Protein AF-A0A139BV02-F1 (afdb_monomer_lite)

Secondary structure (DSSP, 8-state):
--PPP--SHHHHHHHHHHHHHHHHHHS-BTTB--SSHHHHHHHHHHHHHHHTT--TTS-------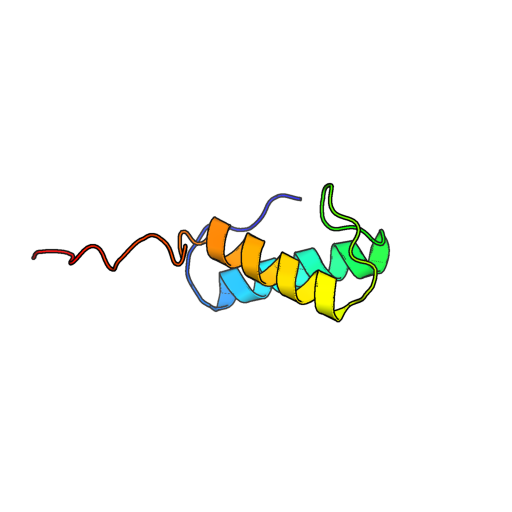

Sequence (65 aa):
MPLKKGASQTVISSNIKALVHEWEEDGSIGSSHPATKQKAVKQAVAISLKKAGKNRNTQPRKREK

Structure (mmCIF, N/CA/C/O backbone):
data_AF-A0A139BV02-F1
#
_entry.id   AF-A0A139BV02-F1
#
loop_
_atom_site.group_PDB
_atom_site.id
_atom_site.type_symbol
_atom_site.label_atom_id
_atom_site.label_alt_id
_atom_site.label_comp_id
_atom_site.label_asym_id
_atom_site.label_entity_id
_atom_site.label_seq_id
_atom_site.pdbx_PDB_ins_code
_atom_site.Cartn_x
_atom_site.Cartn_y
_atom_site.Cartn_z
_atom_site.occupancy
_atom_site.B_iso_or_equiv
_atom_site.auth_seq_id
_atom_site.auth_comp_id
_atom_site.auth_asym_id
_atom_site.auth_atom_id
_atom_site.pdbx_PDB_model_num
ATOM 1 N N . MET A 1 1 ? -6.788 -10.257 -2.150 1.00 61.66 1 MET A N 1
ATOM 2 C CA . MET A 1 1 ? -6.299 -10.729 -0.829 1.00 61.66 1 MET A CA 1
ATOM 3 C C . MET A 1 1 ? -7.177 -10.271 0.346 1.00 61.66 1 MET A C 1
ATOM 5 O O . MET A 1 1 ? -7.768 -9.193 0.263 1.00 61.66 1 MET A O 1
ATOM 9 N N . PRO A 1 2 ? -7.257 -11.033 1.457 1.00 80.69 2 PRO A N 1
ATOM 10 C CA . PRO A 1 2 ? -7.935 -10.599 2.680 1.00 80.69 2 PRO A CA 1
ATOM 11 C C . PRO A 1 2 ? -7.039 -9.684 3.537 1.00 80.69 2 PRO A C 1
ATOM 13 O O . PRO A 1 2 ? -6.048 -10.114 4.117 1.00 80.69 2 PRO A O 1
ATOM 16 N N . LEU A 1 3 ? -7.407 -8.406 3.656 1.00 90.81 3 LEU A N 1
ATOM 17 C CA . LEU A 1 3 ? -6.701 -7.449 4.517 1.00 90.81 3 LEU A CA 1
ATOM 18 C C . LEU A 1 3 ? -7.083 -7.604 5.991 1.00 90.81 3 LEU A C 1
ATOM 20 O O . LEU A 1 3 ? -8.267 -7.756 6.320 1.00 90.81 3 LEU A O 1
ATOM 24 N N . LYS A 1 4 ? -6.093 -7.466 6.882 1.00 92.06 4 LYS A N 1
ATOM 25 C CA . LYS A 1 4 ? -6.297 -7.521 8.334 1.00 92.06 4 LYS A CA 1
ATOM 26 C C . LYS A 1 4 ? -7.229 -6.392 8.781 1.00 92.06 4 LYS A C 1
ATOM 28 O O . LYS A 1 4 ? -7.120 -5.254 8.314 1.00 92.06 4 LYS A O 1
ATOM 33 N N . LYS A 1 5 ? -8.157 -6.716 9.686 1.00 88.56 5 LYS A N 1
ATOM 34 C CA . LYS A 1 5 ? -9.065 -5.752 10.327 1.00 88.56 5 LYS A CA 1
ATOM 35 C C . LYS A 1 5 ? -8.338 -5.032 11.468 1.00 88.56 5 LYS A C 1
ATOM 37 O O . LYS A 1 5 ? -7.508 -5.631 12.142 1.00 88.56 5 LYS A O 1
ATOM 42 N N . GLY A 1 6 ? -8.689 -3.769 11.705 1.00 88.00 6 GLY A N 1
ATOM 43 C CA . GLY A 1 6 ? -8.133 -2.956 12.791 1.00 88.00 6 GLY A CA 1
ATOM 44 C C . GLY A 1 6 ? -7.495 -1.657 12.301 1.00 88.00 6 GLY A C 1
ATOM 45 O O . GLY A 1 6 ? -7.158 -1.516 11.128 1.00 88.00 6 GLY A O 1
ATOM 46 N N . ALA A 1 7 ? -7.356 -0.696 13.218 1.00 89.00 7 ALA A N 1
ATOM 47 C CA . ALA A 1 7 ? -6.889 0.662 12.922 1.00 89.00 7 ALA A CA 1
ATOM 48 C C . ALA A 1 7 ? -5.526 1.011 13.548 1.00 89.00 7 ALA A C 1
ATOM 50 O O . ALA A 1 7 ? -5.095 2.170 13.488 1.00 89.00 7 ALA A O 1
ATOM 51 N N . SER A 1 8 ? -4.858 0.028 14.164 1.00 93.50 8 SER A N 1
ATOM 52 C CA . SER A 1 8 ? -3.520 0.208 14.728 1.00 93.50 8 SER A CA 1
ATOM 53 C C . SER A 1 8 ? -2.488 0.407 13.619 1.00 93.50 8 SER A C 1
ATOM 55 O O . SER A 1 8 ? -2.639 -0.105 12.506 1.00 93.50 8 SER A O 1
ATOM 57 N N . GLN A 1 9 ? -1.421 1.152 13.919 1.00 93.44 9 GLN A N 1
ATOM 58 C CA . GLN A 1 9 ? -0.352 1.400 12.950 1.00 93.44 9 GLN A CA 1
ATOM 59 C C . GLN A 1 9 ? 0.280 0.093 12.459 1.00 93.44 9 GLN A C 1
ATOM 61 O O . GLN A 1 9 ? 0.468 -0.065 11.260 1.00 93.44 9 GLN A O 1
ATOM 66 N N . THR A 1 10 ? 0.499 -0.883 13.343 1.00 94.88 10 THR A N 1
ATOM 67 C CA . THR A 1 10 ? 1.042 -2.201 12.978 1.00 94.88 10 THR A CA 1
ATOM 68 C C . THR A 1 10 ? 0.160 -2.942 11.971 1.00 94.88 10 THR A C 1
ATOM 70 O O . THR A 1 10 ? 0.672 -3.528 11.018 1.00 94.88 10 THR A O 1
ATOM 73 N N . VAL A 1 11 ? -1.169 -2.888 12.131 1.00 94.94 11 VAL A N 1
ATOM 74 C CA . VAL A 1 11 ? -2.116 -3.509 11.187 1.00 94.94 11 VAL A CA 1
ATOM 75 C C . VAL A 1 11 ? -2.089 -2.791 9.840 1.00 94.94 11 VAL A C 1
ATOM 77 O O . VAL A 1 11 ? -2.022 -3.445 8.801 1.00 94.94 11 VAL A O 1
ATOM 80 N N . ILE A 1 12 ? -2.082 -1.457 9.849 1.00 94.38 12 ILE A N 1
ATOM 81 C CA . ILE A 1 12 ? -2.005 -0.643 8.630 1.00 94.38 12 ILE A CA 1
ATOM 82 C C . ILE A 1 12 ? -0.700 -0.932 7.878 1.00 94.38 12 ILE A C 1
ATOM 84 O O . ILE A 1 12 ? -0.744 -1.228 6.687 1.00 94.38 12 ILE A O 1
ATOM 88 N N . SER A 1 13 ? 0.443 -0.928 8.565 1.00 95.69 13 SER A N 1
ATOM 89 C CA . SER A 1 13 ? 1.749 -1.229 7.969 1.00 95.69 13 SER A CA 1
ATOM 90 C C . SER A 1 13 ? 1.825 -2.658 7.433 1.00 95.69 13 SER A C 1
ATOM 92 O O . SER A 1 13 ? 2.338 -2.870 6.337 1.00 95.69 13 SER A O 1
ATOM 94 N N . SER A 1 14 ? 1.263 -3.640 8.150 1.00 96.56 14 SER A N 1
ATOM 95 C CA . SER A 1 14 ? 1.180 -5.026 7.667 1.00 96.56 14 SER A CA 1
ATOM 96 C C . SER A 1 14 ? 0.341 -5.140 6.392 1.00 96.56 14 SER A C 1
ATOM 98 O O . SER A 1 14 ? 0.713 -5.902 5.505 1.00 96.56 14 SER A O 1
ATOM 100 N N . ASN A 1 15 ? -0.764 -4.396 6.291 1.00 96.19 15 ASN A N 1
ATOM 101 C CA . ASN A 1 15 ? -1.611 -4.376 5.098 1.00 96.19 15 ASN A CA 1
ATOM 102 C C . ASN A 1 15 ? -0.904 -3.701 3.913 1.00 96.19 15 ASN A C 1
ATOM 104 O O . ASN A 1 15 ? -0.942 -4.232 2.808 1.00 96.19 15 ASN A O 1
ATOM 108 N N . ILE A 1 16 ? -0.206 -2.582 4.141 1.00 95.94 16 ILE A N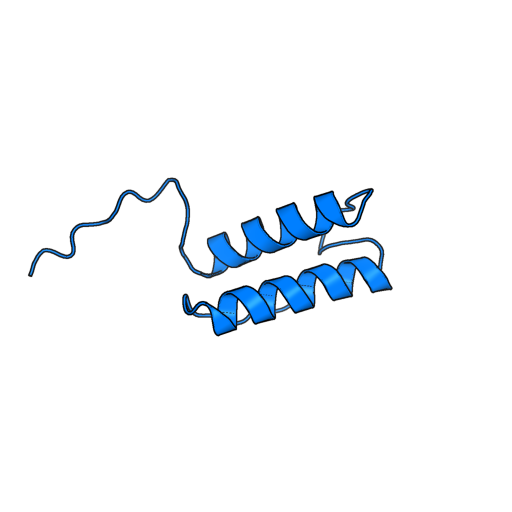 1
ATOM 109 C CA . ILE A 1 16 ? 0.588 -1.912 3.099 1.00 95.94 16 ILE A CA 1
ATOM 110 C C . ILE A 1 16 ? 1.659 -2.860 2.559 1.00 95.94 16 ILE A C 1
ATOM 112 O O . ILE A 1 16 ? 1.796 -2.983 1.346 1.00 95.94 16 ILE A O 1
ATOM 116 N N . LYS A 1 17 ? 2.386 -3.552 3.446 1.00 96.44 17 LYS A N 1
ATOM 117 C CA . LYS A 1 17 ? 3.442 -4.491 3.050 1.00 96.44 17 LYS A CA 1
ATOM 118 C C . LYS A 1 17 ? 2.899 -5.612 2.164 1.00 96.44 17 LYS A C 1
ATOM 120 O O . LYS A 1 17 ? 3.497 -5.897 1.137 1.00 96.44 17 LYS A O 1
ATOM 125 N N . ALA A 1 18 ? 1.759 -6.193 2.536 1.00 96.19 18 ALA A N 1
ATOM 126 C CA . ALA A 1 18 ? 1.120 -7.246 1.750 1.00 96.19 18 ALA A CA 1
ATOM 127 C C . ALA A 1 18 ? 0.715 -6.759 0.347 1.00 96.19 18 ALA A C 1
ATOM 129 O O . ALA A 1 18 ? 1.010 -7.425 -0.633 1.00 96.19 18 ALA A O 1
ATOM 130 N N . LEU A 1 19 ? 0.108 -5.571 0.247 1.00 96.00 19 LEU A N 1
ATOM 131 C CA . LEU A 1 19 ? -0.344 -5.008 -1.032 1.00 96.00 19 LEU A CA 1
ATOM 132 C C . LEU A 1 19 ? 0.816 -4.615 -1.955 1.00 96.00 19 LEU A C 1
ATOM 134 O O . LEU A 1 19 ? 0.707 -4.730 -3.168 1.00 96.00 19 LEU A O 1
ATOM 138 N N . VAL A 1 20 ? 1.920 -4.114 -1.396 1.00 96.62 20 VAL A N 1
ATOM 139 C CA . VAL A 1 20 ? 3.113 -3.805 -2.196 1.00 96.62 20 VAL A CA 1
ATOM 140 C C . VAL A 1 20 ? 3.786 -5.089 -2.665 1.00 96.62 20 VAL A C 1
ATOM 142 O O . VAL A 1 20 ? 4.228 -5.130 -3.802 1.00 96.62 20 VAL A O 1
ATOM 145 N N . HIS A 1 21 ? 3.824 -6.124 -1.824 1.00 96.06 21 HIS A N 1
ATOM 146 C CA . HIS A 1 21 ? 4.384 -7.415 -2.207 1.00 96.06 21 HIS A CA 1
ATOM 147 C C . HIS A 1 21 ? 3.565 -8.088 -3.319 1.00 96.06 21 HIS A C 1
ATOM 149 O O . HIS A 1 21 ? 4.148 -8.539 -4.290 1.00 96.06 21 HIS A O 1
ATOM 155 N N . GLU A 1 22 ? 2.228 -8.051 -3.247 1.00 94.56 22 GLU A N 1
ATOM 156 C CA . GLU A 1 22 ? 1.336 -8.495 -4.338 1.00 94.56 22 GLU A CA 1
ATOM 157 C C . GLU A 1 22 ? 1.685 -7.806 -5.667 1.00 94.56 22 GLU A C 1
ATOM 159 O O . GLU A 1 22 ? 1.808 -8.454 -6.698 1.00 94.56 22 GLU A O 1
ATOM 164 N N . TRP A 1 23 ? 1.943 -6.497 -5.636 1.00 96.88 23 TRP A N 1
ATOM 165 C CA . TRP A 1 23 ? 2.364 -5.764 -6.829 1.00 96.88 23 TRP A CA 1
ATOM 166 C C . TRP A 1 23 ? 3.762 -6.144 -7.326 1.00 96.88 23 TRP A C 1
ATOM 168 O O . TRP A 1 23 ? 4.002 -6.103 -8.528 1.00 96.88 23 TRP A O 1
ATOM 178 N N . GLU A 1 24 ? 4.690 -6.470 -6.428 1.00 95.81 24 GLU A N 1
ATOM 179 C CA . GLU A 1 24 ? 6.033 -6.915 -6.813 1.00 95.81 24 GLU A CA 1
ATOM 180 C C . GLU A 1 24 ? 6.002 -8.281 -7.510 1.00 95.81 24 GLU A C 1
ATOM 182 O O . GLU A 1 24 ? 6.776 -8.481 -8.442 1.00 95.81 24 GLU A O 1
ATOM 187 N N . GLU A 1 25 ? 5.090 -9.169 -7.108 1.00 95.31 25 GLU A N 1
ATOM 188 C CA . GLU A 1 25 ? 4.934 -10.509 -7.688 1.00 95.31 25 GLU A CA 1
ATOM 189 C C . GLU A 1 25 ? 4.082 -10.489 -8.971 1.00 95.31 25 GLU A C 1
ATOM 191 O O . GLU A 1 25 ? 4.506 -10.980 -10.015 1.00 95.31 25 GLU A O 1
ATOM 196 N N . ASP A 1 26 ? 2.893 -9.879 -8.914 1.00 94.56 26 ASP A N 1
ATOM 197 C CA . ASP A 1 26 ? 1.871 -9.972 -9.966 1.00 94.56 26 ASP A CA 1
ATOM 198 C C . ASP A 1 26 ? 1.779 -8.710 -10.844 1.00 94.56 26 ASP A C 1
ATOM 200 O O . ASP A 1 26 ? 0.994 -8.649 -11.793 1.00 94.56 26 ASP A O 1
ATOM 204 N N . GLY A 1 27 ? 2.506 -7.640 -10.510 1.00 95.69 27 GLY A N 1
ATOM 205 C CA . GLY A 1 27 ? 2.394 -6.342 -11.190 1.00 95.69 27 GLY A CA 1
ATOM 206 C C . GLY A 1 27 ? 1.070 -5.609 -10.929 1.00 95.69 27 GLY A C 1
ATOM 207 O O . GLY A 1 27 ? 0.797 -4.565 -11.533 1.00 95.69 27 GLY A O 1
ATOM 208 N N . SER A 1 28 ? 0.237 -6.119 -10.019 1.00 95.50 28 SER A N 1
ATOM 209 C CA . SER A 1 28 ? -1.108 -5.615 -9.749 1.00 95.50 28 SER A CA 1
ATOM 210 C C . SER A 1 28 ? -1.426 -5.567 -8.252 1.00 95.50 28 SER A C 1
ATOM 212 O O . SER A 1 28 ? -0.768 -6.183 -7.425 1.00 95.50 28 SER A O 1
ATOM 214 N N . ILE A 1 29 ? -2.416 -4.758 -7.884 1.00 94.50 29 ILE A N 1
ATOM 215 C CA . ILE A 1 29 ? -3.006 -4.736 -6.543 1.00 94.50 29 ILE A CA 1
ATOM 216 C C . ILE A 1 29 ? -4.505 -4.947 -6.726 1.00 94.50 29 ILE A C 1
ATOM 218 O O . ILE A 1 29 ? -5.236 -3.998 -7.053 1.00 94.50 29 ILE A O 1
ATOM 222 N N . GLY A 1 30 ? -4.977 -6.179 -6.531 1.00 88.69 30 GLY A N 1
ATOM 223 C CA . GLY A 1 30 ? -6.339 -6.564 -6.892 1.00 88.69 30 GLY A CA 1
ATOM 224 C C . GLY A 1 30 ? -6.626 -6.285 -8.371 1.00 88.69 30 GLY A C 1
ATOM 225 O O . GLY A 1 30 ? -6.014 -6.867 -9.250 1.00 88.69 30 GLY A O 1
ATOM 226 N N . SER A 1 31 ? -7.564 -5.379 -8.662 1.00 91.06 31 SER A N 1
ATOM 227 C CA . SER A 1 31 ? -7.922 -5.014 -10.043 1.00 91.06 31 SER A CA 1
ATOM 228 C C . SER A 1 31 ? -7.114 -3.842 -10.621 1.00 91.06 31 SER A C 1
ATOM 230 O O . SER A 1 31 ? -7.322 -3.455 -11.770 1.00 91.06 31 SER A O 1
ATOM 232 N N . SER A 1 32 ? -6.258 -3.201 -9.822 1.00 92.25 32 SER A N 1
ATOM 233 C CA . SER A 1 32 ? -5.464 -2.046 -10.250 1.00 92.25 32 SER A CA 1
ATOM 234 C C . SER A 1 32 ? -4.078 -2.487 -10.703 1.00 92.25 32 SER A C 1
ATOM 236 O O . SER A 1 32 ? -3.476 -3.337 -10.058 1.00 92.25 32 SER A O 1
ATOM 238 N N . HIS A 1 33 ? -3.539 -1.852 -11.745 1.00 96.19 33 HIS A N 1
ATOM 239 C CA . HIS A 1 33 ? -2.218 -2.161 -12.309 1.00 96.19 33 HIS A CA 1
ATOM 240 C C . HIS A 1 33 ? -1.321 -0.913 -12.280 1.00 96.19 33 HIS A C 1
ATOM 242 O O . HIS A 1 33 ? -1.195 -0.194 -13.276 1.00 96.19 33 HIS A O 1
ATOM 248 N N . PRO A 1 34 ? -0.751 -0.558 -11.115 1.00 95.69 34 PRO A N 1
ATOM 249 C CA . PRO A 1 34 ? 0.126 0.597 -11.001 1.00 95.69 34 PRO A CA 1
ATOM 250 C C . PRO A 1 34 ? 1.397 0.411 -11.839 1.00 95.69 34 PRO A C 1
ATOM 252 O O . PRO A 1 34 ? 2.151 -0.530 -11.632 1.00 95.69 34 PRO A O 1
ATOM 255 N N . ALA A 1 35 ? 1.697 1.370 -12.716 1.00 95.06 35 ALA A N 1
ATOM 256 C CA . ALA A 1 35 ? 2.895 1.309 -13.562 1.00 95.06 35 ALA A CA 1
ATOM 257 C C . ALA A 1 35 ? 4.231 1.429 -12.798 1.00 95.06 35 ALA A C 1
ATOM 259 O O . ALA A 1 35 ? 5.285 1.148 -13.353 1.00 95.06 35 ALA A O 1
ATOM 260 N N . THR A 1 36 ? 4.221 1.916 -11.551 1.00 97.38 36 THR A N 1
ATOM 261 C CA . THR A 1 36 ? 5.446 2.113 -10.761 1.00 97.38 36 THR A CA 1
ATOM 262 C C . THR A 1 36 ? 5.235 1.761 -9.296 1.00 97.38 36 THR A C 1
ATOM 264 O O . THR A 1 36 ? 4.139 1.945 -8.753 1.00 97.38 36 THR A O 1
ATOM 267 N N . LYS A 1 37 ? 6.325 1.379 -8.617 1.00 95.44 37 LYS A N 1
ATOM 268 C CA . LYS A 1 37 ? 6.326 1.066 -7.179 1.00 95.44 37 LYS A CA 1
ATOM 269 C C . LYS A 1 37 ? 5.755 2.203 -6.339 1.00 95.44 37 LYS A C 1
ATOM 271 O O . LYS A 1 37 ? 4.974 1.984 -5.422 1.00 95.44 37 LYS A O 1
ATOM 276 N N . GLN A 1 38 ? 6.080 3.448 -6.681 1.00 96.50 38 GLN A N 1
ATOM 277 C CA . GLN A 1 38 ? 5.562 4.612 -5.963 1.00 96.50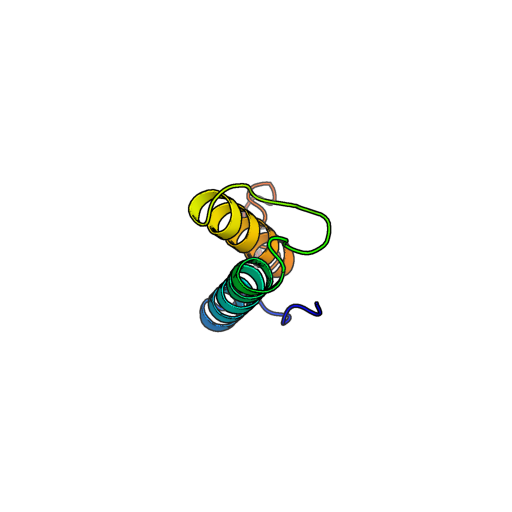 38 GLN A CA 1
ATOM 278 C C . GLN A 1 38 ? 4.032 4.736 -6.080 1.00 96.50 38 GLN A C 1
ATOM 280 O O . GLN A 1 38 ? 3.366 5.098 -5.107 1.00 96.50 38 GLN A O 1
ATOM 285 N N . LYS A 1 39 ? 3.456 4.433 -7.252 1.00 97.25 39 LYS A N 1
ATOM 286 C CA . LYS A 1 39 ? 1.998 4.411 -7.448 1.00 97.25 39 LYS A CA 1
ATOM 287 C C . LYS A 1 39 ? 1.360 3.246 -6.686 1.00 97.25 39 LYS A C 1
ATOM 289 O O . LYS A 1 39 ? 0.339 3.455 -6.033 1.00 97.25 39 LYS A O 1
ATOM 294 N N . ALA A 1 40 ? 1.996 2.075 -6.694 1.00 97.06 40 ALA A N 1
ATOM 295 C CA . ALA A 1 40 ? 1.572 0.910 -5.922 1.00 97.06 40 ALA A CA 1
ATOM 296 C C . ALA A 1 40 ? 1.522 1.207 -4.416 1.00 97.06 40 ALA A C 1
ATOM 298 O O . ALA A 1 40 ? 0.493 1.000 -3.779 1.00 97.06 40 ALA A O 1
ATOM 299 N N . VAL A 1 41 ? 2.573 1.821 -3.860 1.00 97.06 41 VAL A N 1
ATOM 300 C CA . VAL A 1 41 ? 2.622 2.236 -2.448 1.00 97.06 41 VAL A CA 1
ATOM 301 C C . VAL A 1 41 ? 1.501 3.224 -2.113 1.00 97.06 41 VAL A C 1
ATOM 303 O O . VAL A 1 41 ? 0.809 3.046 -1.111 1.00 97.06 41 VAL A O 1
ATOM 306 N N . LYS A 1 42 ? 1.264 4.246 -2.949 1.00 96.62 42 LYS A N 1
ATOM 307 C CA . LYS A 1 42 ? 0.165 5.209 -2.733 1.00 96.62 42 LYS A CA 1
ATOM 308 C C . LYS A 1 42 ? -1.198 4.512 -2.682 1.00 96.62 42 LYS A C 1
ATOM 310 O O . LYS A 1 42 ? -2.001 4.801 -1.793 1.00 96.62 42 LYS A O 1
ATOM 315 N N . GLN A 1 43 ? -1.436 3.576 -3.597 1.00 96.31 43 GLN A N 1
ATOM 316 C CA . GLN A 1 43 ? -2.666 2.791 -3.642 1.00 96.31 43 GLN A CA 1
ATOM 317 C C . GLN A 1 43 ? -2.797 1.883 -2.410 1.00 96.31 43 GLN A C 1
ATOM 319 O O . GLN A 1 43 ? -3.843 1.867 -1.762 1.00 96.31 43 GLN A O 1
ATOM 324 N N . ALA A 1 44 ? -1.719 1.193 -2.033 1.00 95.81 44 ALA A N 1
ATOM 325 C CA . ALA A 1 44 ? -1.663 0.324 -0.863 1.00 95.81 44 ALA A CA 1
ATOM 326 C C . ALA A 1 44 ? -1.990 1.079 0.436 1.00 95.81 44 ALA A C 1
ATOM 328 O O . ALA A 1 44 ? -2.786 0.611 1.256 1.00 95.81 44 ALA A O 1
ATOM 329 N N . VAL A 1 45 ? -1.434 2.284 0.603 1.00 95.44 45 VAL A N 1
ATOM 330 C CA . VAL A 1 45 ? -1.736 3.182 1.728 1.00 95.44 45 VAL A CA 1
ATOM 331 C C . VAL A 1 45 ? -3.214 3.570 1.735 1.00 95.44 45 VAL A C 1
ATOM 333 O O . VAL A 1 45 ? -3.870 3.448 2.770 1.00 95.44 45 VAL A O 1
ATOM 336 N N . ALA A 1 46 ? -3.766 3.989 0.593 1.00 94.19 46 ALA A N 1
ATOM 337 C CA . ALA A 1 46 ? -5.167 4.394 0.494 1.00 94.19 46 ALA A CA 1
ATOM 338 C C . ALA A 1 46 ? -6.131 3.250 0.855 1.00 94.19 46 ALA A C 1
ATOM 340 O O . ALA A 1 46 ? -7.055 3.443 1.649 1.00 94.19 46 ALA A O 1
ATOM 341 N N . ILE A 1 47 ? -5.886 2.046 0.330 1.00 93.25 47 ILE A N 1
ATOM 342 C CA . ILE A 1 47 ? -6.680 0.849 0.632 1.00 93.25 47 ILE A CA 1
ATOM 343 C C . ILE A 1 47 ? -6.573 0.499 2.123 1.00 93.25 47 ILE A C 1
ATOM 345 O O . ILE A 1 47 ? -7.590 0.239 2.769 1.00 93.25 47 ILE A O 1
ATOM 349 N N . SER A 1 48 ? -5.367 0.539 2.693 1.00 93.88 48 SER A N 1
ATOM 350 C CA . SER A 1 48 ? -5.125 0.179 4.096 1.00 93.88 48 SER A CA 1
ATOM 351 C C . SER A 1 48 ? -5.794 1.151 5.069 1.00 93.88 48 SER A C 1
ATOM 353 O O . SER A 1 48 ? -6.426 0.722 6.034 1.00 93.88 48 SER A O 1
ATOM 355 N N . LEU A 1 49 ? -5.733 2.457 4.792 1.00 92.25 49 LEU A N 1
ATOM 356 C CA . LEU A 1 49 ? -6.425 3.483 5.576 1.00 92.25 49 LEU A CA 1
ATOM 357 C C . LEU A 1 49 ? -7.948 3.369 5.453 1.00 92.25 49 LEU A C 1
ATOM 359 O O . LEU A 1 49 ? -8.651 3.441 6.463 1.00 92.25 49 LEU A O 1
ATOM 363 N N . LYS A 1 50 ? -8.464 3.111 4.244 1.00 91.44 50 LYS A N 1
ATOM 364 C CA . LYS A 1 50 ? -9.892 2.843 4.018 1.00 91.44 50 LYS A CA 1
ATOM 365 C C . LYS A 1 50 ? -10.352 1.621 4.815 1.00 91.44 50 LYS A C 1
ATOM 367 O O . LYS A 1 50 ? -11.393 1.674 5.464 1.00 91.44 50 LYS A O 1
ATOM 372 N N . LYS A 1 51 ? -9.563 0.541 4.824 1.00 90.88 51 LYS A N 1
ATOM 373 C CA . LYS A 1 51 ? -9.860 -0.683 5.583 1.00 90.88 51 LYS A CA 1
ATOM 374 C C . LYS A 1 51 ? -9.833 -0.462 7.097 1.00 90.88 51 LYS A C 1
ATOM 376 O O . LYS A 1 51 ? -10.636 -1.060 7.806 1.00 90.88 51 LYS A O 1
ATOM 381 N N . ALA A 1 52 ? -8.950 0.413 7.570 1.00 90.75 52 ALA A N 1
ATOM 382 C CA . ALA A 1 52 ? -8.852 0.827 8.967 1.00 90.75 52 ALA A CA 1
ATOM 383 C C . ALA A 1 52 ? -9.984 1.769 9.424 1.00 90.75 52 ALA A C 1
ATOM 385 O O . ALA A 1 52 ? -10.000 2.162 10.588 1.00 90.75 52 ALA A O 1
ATOM 386 N N . GLY A 1 53 ? -10.898 2.173 8.532 1.00 87.88 53 GLY A N 1
ATOM 387 C CA . GLY A 1 53 ? -11.924 3.172 8.846 1.00 87.88 53 GLY A CA 1
ATOM 388 C C . GLY A 1 53 ? -11.351 4.574 9.076 1.00 87.88 53 GLY A C 1
ATOM 389 O O . GLY A 1 53 ? -11.971 5.386 9.751 1.00 87.88 53 GLY A O 1
ATOM 390 N N . LYS A 1 54 ? -10.150 4.855 8.550 1.00 79.19 54 LYS A N 1
ATOM 391 C CA . LYS A 1 54 ? -9.506 6.174 8.568 1.00 79.19 54 LYS A CA 1
ATOM 392 C C . LYS A 1 54 ? -9.657 6.830 7.197 1.00 79.19 54 LYS A C 1
ATOM 394 O O . LYS A 1 54 ? -8.701 6.968 6.437 1.00 79.19 54 LYS A O 1
ATOM 399 N N . ASN A 1 55 ? -10.881 7.193 6.847 1.00 67.56 55 ASN A N 1
ATOM 400 C CA . ASN A 1 55 ? -11.208 7.955 5.649 1.00 67.56 55 ASN A CA 1
ATOM 401 C C . ASN A 1 55 ? -11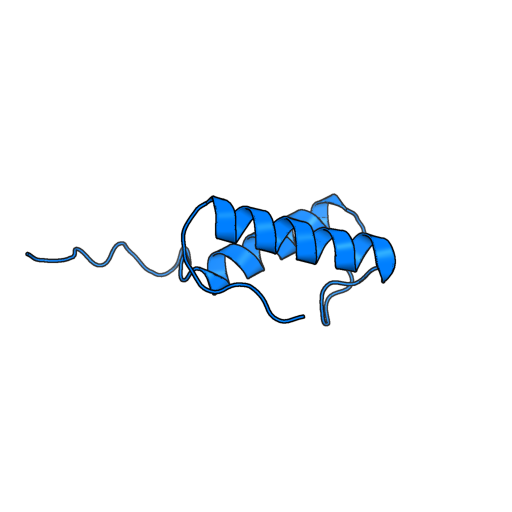.124 9.459 5.956 1.00 67.56 55 ASN A C 1
ATOM 403 O O . ASN A 1 55 ? -11.710 9.939 6.916 1.00 67.56 55 ASN A O 1
ATOM 407 N N . ARG A 1 56 ? -10.429 10.237 5.112 1.00 59.91 56 ARG A N 1
ATOM 408 C CA . ARG A 1 56 ? -10.325 11.707 5.267 1.00 59.91 56 ARG A CA 1
ATOM 409 C C . ARG A 1 56 ? -11.687 12.423 5.272 1.00 59.91 56 ARG A C 1
ATOM 411 O O . ARG A 1 56 ? -11.774 13.528 5.783 1.00 59.91 56 ARG A O 1
ATOM 418 N N . ASN A 1 57 ? -12.731 11.781 4.737 1.00 57.97 57 ASN A N 1
ATOM 419 C CA . ASN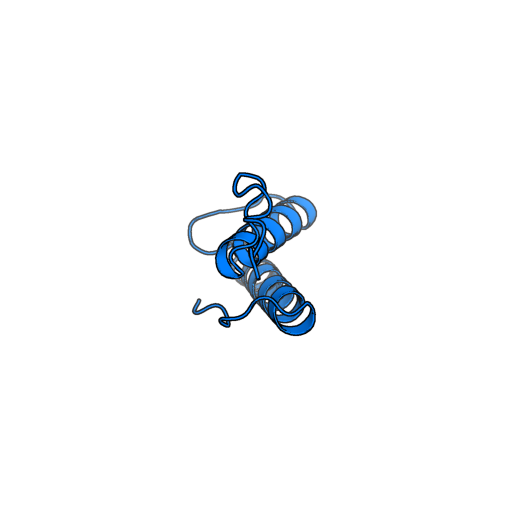 A 1 57 ? -14.095 12.315 4.688 1.00 57.97 57 ASN A CA 1
ATOM 420 C C . ASN A 1 57 ? -14.938 12.027 5.939 1.00 57.97 57 ASN A C 1
ATOM 422 O O . ASN A 1 57 ? -16.062 12.507 6.042 1.00 57.97 57 ASN A O 1
ATOM 426 N N . THR A 1 58 ? -14.428 11.252 6.897 1.00 52.84 58 THR A N 1
ATOM 427 C CA . THR A 1 58 ? -15.028 11.183 8.227 1.00 52.84 58 THR A CA 1
ATOM 428 C C . THR A 1 58 ? -14.298 12.192 9.097 1.00 52.84 58 THR A C 1
ATOM 430 O O . THR A 1 58 ? -13.207 11.913 9.597 1.00 52.84 58 THR A O 1
ATOM 433 N N . GLN A 1 59 ? -14.892 13.378 9.248 1.00 55.88 59 GLN A N 1
ATOM 434 C CA . GLN A 1 59 ? -14.589 14.289 10.353 1.00 55.88 59 GLN A CA 1
ATOM 435 C C . GLN A 1 59 ? -14.441 13.492 11.661 1.00 55.88 59 GLN A C 1
ATOM 437 O O . GLN A 1 59 ? -15.086 12.443 11.800 1.00 55.88 59 GLN A O 1
ATOM 442 N N . PRO A 1 60 ? -13.633 13.950 12.634 1.00 54.38 60 PRO A N 1
ATOM 443 C CA . PRO A 1 60 ? -13.604 13.305 13.934 1.00 54.38 60 PRO A CA 1
ATOM 444 C C . PRO A 1 60 ? -15.030 13.345 14.487 1.00 54.38 60 PRO A C 1
ATOM 446 O O . PRO A 1 60 ? -15.508 14.402 14.893 1.00 54.38 60 PRO A O 1
ATOM 449 N N . ARG A 1 61 ? -15.733 12.203 14.489 1.00 59.38 61 ARG A N 1
ATOM 450 C CA . ARG A 1 61 ? -16.894 12.041 15.360 1.00 59.38 61 ARG A CA 1
ATOM 451 C C . ARG A 1 61 ? -16.330 12.255 16.752 1.00 59.38 61 ARG A C 1
ATOM 453 O O . ARG A 1 61 ? -15.642 11.371 17.267 1.00 59.38 61 ARG A O 1
ATOM 460 N N . LYS A 1 62 ? -16.541 13.456 17.305 1.00 52.94 62 LYS A N 1
ATOM 461 C CA . LYS A 1 62 ? -16.416 13.707 18.735 1.00 52.94 62 LYS A CA 1
ATOM 462 C C . LYS A 1 62 ? -17.121 12.525 19.386 1.00 52.94 62 LYS A C 1
ATOM 464 O O . LYS A 1 62 ? -18.318 12.335 19.197 1.00 52.94 62 LYS A O 1
ATOM 469 N N . ARG A 1 63 ? -16.355 11.657 20.041 1.00 59.06 63 ARG A N 1
ATOM 470 C CA . ARG A 1 63 ? -16.938 10.747 21.015 1.00 59.06 63 ARG A CA 1
ATOM 471 C C . ARG A 1 63 ? -17.338 11.667 22.156 1.00 59.06 63 ARG A C 1
ATOM 473 O O . ARG A 1 63 ? -16.485 12.024 22.963 1.00 59.06 63 ARG A O 1
ATOM 480 N N . GLU A 1 64 ? -18.569 12.166 22.103 1.00 53.06 64 GLU A N 1
ATOM 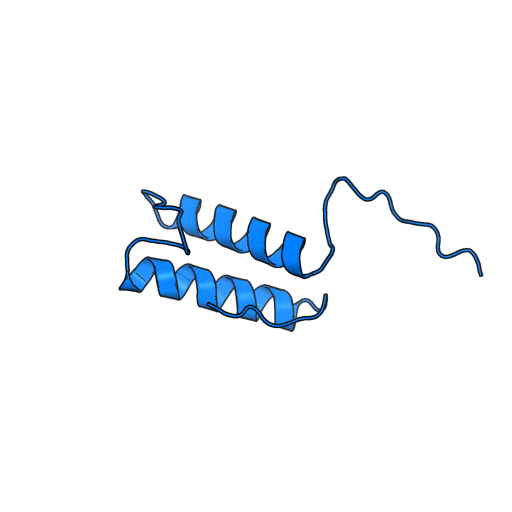481 C CA . GLU A 1 64 ? -19.215 12.735 23.279 1.00 53.06 64 GLU A CA 1
ATOM 482 C C . GLU A 1 64 ? -19.171 11.651 24.360 1.00 53.06 64 GLU A C 1
ATOM 484 O O . GLU A 1 64 ? -19.479 10.485 24.092 1.00 53.06 64 GLU A O 1
ATOM 489 N N . LYS A 1 65 ? -18.601 12.027 25.505 1.00 54.78 65 LYS A N 1
ATOM 490 C CA . LYS A 1 65 ? -18.583 11.226 26.724 1.00 54.78 65 LYS A CA 1
ATOM 491 C C . LYS A 1 65 ? -19.866 11.486 27.489 1.00 54.78 65 LYS A C 1
ATOM 493 O O . LYS A 1 65 ? -20.285 12.663 27.480 1.00 54.78 65 LYS A O 1
#

Foldseek 3Di:
DDQDAAQDPVSLVVQLVVQLVCCVVVCARVPGRDPDSVSSSVVSNVVSCVRNVNDPPDDPPPPDD

Organism: NCBI:txid1796491

pLDDT: mean 87.01, std 14.58, range [52.84, 97.38]

Radius of gyration: 13.34 Å; chains: 1; bounding box: 26×25×40 Å